Protein AF-A0A6B3UHV7-F1 (afdb_monomer_lite)

pLDDT: mean 87.68, std 9.83, range [57.22, 96.25]

Secondary structure (DSSP, 8-state):
-TTGGG-HHHHHHHHHHHHHHHHHHHH-S-HHHHHHHHHHHHHHHHHHHHH-GGGHHHHHHHHHHHHTT---

Structure (mmCIF, N/CA/C/O backbone):
data_AF-A0A6B3UHV7-F1
#
_entry.id   AF-A0A6B3UHV7-F1
#
loop_
_atom_site.group_PDB
_atom_site.id
_atom_site.type_symbol
_atom_site.label_atom_id
_atom_site.label_alt_id
_atom_site.label_comp_id
_atom_site.label_asym_id
_atom_site.label_entity_id
_atom_site.label_seq_id
_atom_site.pdbx_PDB_ins_code
_atom_site.Cartn_x
_atom_site.Cartn_y
_atom_site.Cartn_z
_atom_site.occupancy
_atom_site.B_iso_or_equiv
_atom_site.auth_seq_id
_atom_site.auth_comp_id
_atom_site.auth_asym_id
_atom_site.auth_atom_id
_atom_site.pdbx_PDB_model_num
ATOM 1 N N . GLN A 1 1 ? 7.837 -10.436 -4.619 1.00 57.22 1 GLN A N 1
ATOM 2 C CA . GLN A 1 1 ? 8.516 -9.222 -4.070 1.00 57.22 1 GLN A CA 1
ATOM 3 C C . GLN A 1 1 ? 9.829 -8.740 -4.744 1.00 57.22 1 GLN A C 1
ATOM 5 O O . GLN A 1 1 ? 10.137 -7.561 -4.619 1.00 57.22 1 GLN A O 1
ATOM 10 N N . ARG A 1 2 ? 10.601 -9.545 -5.502 1.00 59.09 2 ARG A N 1
ATOM 11 C CA . ARG A 1 2 ? 11.965 -9.183 -5.994 1.00 59.09 2 ARG A CA 1
ATOM 12 C C . ARG A 1 2 ? 12.125 -7.865 -6.791 1.00 59.09 2 ARG A C 1
ATOM 14 O O . ARG A 1 2 ? 13.211 -7.295 -6.776 1.00 59.09 2 ARG A O 1
ATOM 21 N N . GLN A 1 3 ? 11.094 -7.394 -7.498 1.00 60.03 3 GLN A N 1
ATOM 22 C CA . GLN A 1 3 ? 11.154 -6.141 -8.273 1.00 60.03 3 GLN A CA 1
ATOM 23 C C . GLN A 1 3 ? 11.031 -4.876 -7.414 1.00 60.03 3 GLN A C 1
ATOM 25 O O . GLN A 1 3 ? 11.699 -3.890 -7.707 1.00 60.03 3 GLN A O 1
ATOM 30 N N . VAL A 1 4 ? 10.230 -4.913 -6.345 1.00 61.22 4 VAL A N 1
ATOM 31 C CA . VAL A 1 4 ? 10.054 -3.766 -5.434 1.00 61.22 4 VAL A CA 1
ATOM 32 C C . VAL A 1 4 ? 11.371 -3.461 -4.728 1.00 61.22 4 VAL A C 1
ATOM 34 O O . VAL A 1 4 ? 11.793 -2.316 -4.681 1.00 61.22 4 VAL A O 1
ATOM 37 N N . CYS A 1 5 ? 12.096 -4.499 -4.301 1.00 64.94 5 CYS A N 1
ATOM 38 C CA . CYS A 1 5 ? 13.400 -4.345 -3.655 1.00 64.94 5 CYS A CA 1
ATOM 39 C C . CYS A 1 5 ? 14.513 -3.847 -4.598 1.00 64.94 5 CYS A C 1
ATOM 41 O O . CYS A 1 5 ? 15.550 -3.401 -4.123 1.00 64.94 5 CYS A O 1
ATOM 43 N N . ARG A 1 6 ? 14.338 -3.955 -5.924 1.00 74.88 6 ARG A N 1
ATOM 44 C CA . ARG A 1 6 ? 15.350 -3.567 -6.926 1.00 74.88 6 ARG A CA 1
ATOM 45 C C . ARG A 1 6 ? 15.141 -2.169 -7.503 1.00 74.88 6 ARG A C 1
ATOM 47 O O . ARG A 1 6 ? 16.054 -1.649 -8.134 1.00 74.88 6 ARG A O 1
ATOM 54 N N . ASN A 1 7 ? 13.966 -1.576 -7.309 1.00 83.25 7 ASN A N 1
ATOM 55 C CA . ASN A 1 7 ? 13.642 -0.243 -7.799 1.00 83.25 7 ASN A CA 1
ATOM 56 C C . ASN A 1 7 ? 13.403 0.693 -6.598 1.00 83.25 7 ASN A C 1
ATOM 58 O O . ASN A 1 7 ? 12.379 0.547 -5.926 1.00 83.25 7 ASN A O 1
ATOM 62 N N . PRO A 1 8 ? 14.300 1.665 -6.336 1.00 85.69 8 PRO A N 1
ATOM 63 C CA . PRO A 1 8 ? 14.173 2.586 -5.205 1.00 85.69 8 PRO A CA 1
ATOM 64 C C . PRO A 1 8 ? 12.842 3.347 -5.165 1.00 85.69 8 PRO A C 1
ATOM 66 O O . PRO A 1 8 ? 12.280 3.545 -4.089 1.00 85.69 8 PRO A O 1
ATOM 69 N N . SER A 1 9 ? 12.295 3.727 -6.323 1.00 87.25 9 SER A N 1
ATOM 70 C CA . SER A 1 9 ? 11.001 4.412 -6.405 1.00 87.25 9 SER A CA 1
ATOM 71 C C . SER A 1 9 ? 9.848 3.498 -5.986 1.00 87.25 9 SER A C 1
ATOM 73 O O . SER A 1 9 ? 8.950 3.932 -5.267 1.00 87.25 9 SER A O 1
ATOM 7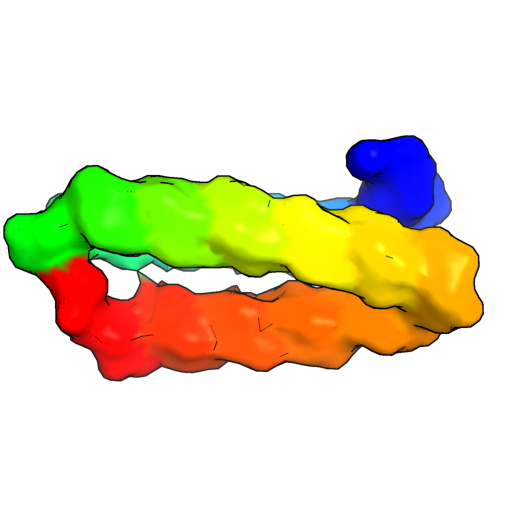5 N N . LEU A 1 10 ? 9.886 2.217 -6.369 1.00 87.50 10 LEU A N 1
ATOM 76 C CA . LEU A 1 10 ? 8.881 1.242 -5.929 1.00 87.50 10 LEU A CA 1
ATOM 77 C C . LEU A 1 10 ? 9.023 0.905 -4.443 1.00 87.50 10 LEU A C 1
ATOM 79 O O . LEU A 1 10 ? 8.012 0.751 -3.768 1.00 87.50 10 LEU A O 1
ATOM 83 N N . ALA A 1 11 ? 10.248 0.837 -3.919 1.00 89.00 11 ALA A N 1
ATOM 84 C CA . ALA A 1 11 ? 10.485 0.643 -2.491 1.00 89.00 11 ALA A CA 1
ATOM 85 C C . ALA A 1 11 ? 9.930 1.810 -1.651 1.00 89.00 11 ALA A C 1
ATOM 87 O O . ALA A 1 11 ? 9.304 1.585 -0.617 1.00 89.00 11 ALA A O 1
ATOM 88 N N . ALA A 1 12 ? 10.096 3.053 -2.115 1.00 91.06 12 ALA A N 1
ATOM 89 C CA . ALA A 1 12 ? 9.523 4.226 -1.454 1.00 91.06 12 ALA A CA 1
ATOM 90 C C . ALA A 1 12 ? 7.983 4.204 -1.461 1.00 91.06 12 ALA A C 1
ATOM 92 O O . ALA A 1 12 ? 7.348 4.527 -0.454 1.00 91.06 12 ALA A O 1
ATOM 93 N N . LEU A 1 13 ? 7.375 3.789 -2.578 1.00 92.38 13 LEU A N 1
ATOM 94 C CA . LEU A 1 13 ? 5.925 3.609 -2.681 1.00 92.38 13 LEU A CA 1
ATOM 95 C C . LEU A 1 13 ? 5.412 2.495 -1.759 1.00 92.38 13 LEU A C 1
ATOM 97 O O . LEU A 1 13 ? 4.369 2.668 -1.130 1.00 92.38 13 LEU A O 1
ATOM 101 N N . ASP A 1 14 ? 6.154 1.396 -1.634 1.00 91.69 14 ASP A N 1
ATOM 102 C CA . ASP A 1 14 ? 5.825 0.287 -0.737 1.00 91.69 14 ASP A CA 1
ATOM 103 C C . ASP A 1 14 ? 5.838 0.715 0.733 1.00 91.69 14 ASP A C 1
ATOM 105 O O . ASP A 1 14 ? 4.847 0.525 1.437 1.00 91.69 14 ASP A O 1
ATOM 109 N N . ALA A 1 15 ? 6.893 1.413 1.162 1.00 93.25 15 ALA A N 1
ATOM 110 C CA . ALA A 1 15 ? 6.992 1.956 2.516 1.00 93.25 15 ALA A CA 1
ATOM 111 C C . ALA A 1 15 ? 5.876 2.972 2.822 1.00 93.25 15 ALA A C 1
ATOM 113 O O . ALA A 1 15 ? 5.278 2.952 3.903 1.00 93.25 15 ALA A O 1
ATOM 114 N N . ARG A 1 16 ? 5.553 3.850 1.861 1.00 95.44 16 ARG A N 1
ATOM 115 C CA . ARG A 1 16 ? 4.447 4.808 2.002 1.00 95.44 16 ARG A CA 1
ATOM 116 C C . ARG A 1 16 ? 3.100 4.096 2.122 1.00 95.44 16 ARG A C 1
ATOM 118 O O . ARG A 1 16 ? 2.285 4.480 2.960 1.00 95.44 16 ARG A O 1
ATOM 125 N N . MET A 1 17 ? 2.859 3.085 1.291 1.00 95.69 17 MET A N 1
ATOM 126 C CA . MET A 1 17 ? 1.627 2.298 1.315 1.00 95.69 17 MET A CA 1
ATOM 127 C C . MET A 1 17 ? 1.473 1.556 2.644 1.00 95.69 17 MET A C 1
ATOM 129 O O . MET A 1 17 ? 0.409 1.653 3.250 1.00 95.69 17 MET A O 1
ATOM 133 N N . ASP A 1 18 ? 2.531 0.914 3.145 1.00 95.44 18 ASP A N 1
ATOM 134 C CA . ASP A 1 18 ? 2.514 0.210 4.433 1.00 95.44 18 ASP A CA 1
ATOM 135 C C . ASP A 1 18 ? 2.203 1.156 5.606 1.00 95.44 18 ASP A C 1
ATOM 137 O O . ASP A 1 18 ? 1.353 0.857 6.445 1.00 95.44 18 ASP A O 1
ATOM 141 N N . SER A 1 19 ? 2.802 2.352 5.630 1.00 96.25 19 SER A N 1
ATOM 142 C CA . SER A 1 19 ? 2.497 3.368 6.648 1.00 96.25 19 SER A CA 1
ATOM 143 C C . SER A 1 19 ? 1.012 3.762 6.656 1.00 96.25 19 SER A C 1
ATOM 145 O O . SER A 1 19 ? 0.378 3.806 7.715 1.00 96.25 19 SER A O 1
ATOM 147 N N . ILE A 1 20 ? 0.433 4.002 5.476 1.00 95.62 20 ILE A N 1
ATOM 148 C CA . ILE A 1 20 ? -0.979 4.381 5.337 1.00 95.62 20 ILE A CA 1
ATOM 149 C C . ILE A 1 20 ? -1.894 3.204 5.674 1.00 95.62 20 ILE A C 1
ATOM 151 O O . ILE A 1 20 ? -2.891 3.394 6.364 1.00 95.62 20 ILE A O 1
ATOM 155 N N . TYR A 1 21 ? -1.544 1.991 5.247 1.00 95.75 21 TYR A N 1
ATOM 156 C CA . TYR A 1 21 ? -2.282 0.777 5.574 1.00 95.75 21 TYR A CA 1
ATOM 157 C C . TYR A 1 21 ? -2.351 0.552 7.088 1.00 95.75 21 TYR A C 1
ATOM 159 O O . TYR A 1 21 ? -3.435 0.327 7.615 1.00 95.75 21 TYR A O 1
ATOM 167 N N . ARG A 1 22 ? -1.234 0.695 7.814 1.00 95.50 22 ARG A N 1
ATOM 168 C CA . ARG A 1 22 ? -1.220 0.582 9.285 1.00 95.50 22 ARG A CA 1
ATOM 169 C C . ARG A 1 22 ? -2.108 1.626 9.952 1.00 95.50 22 ARG A C 1
ATOM 171 O O . ARG A 1 22 ? -2.829 1.299 10.894 1.00 95.50 22 ARG A O 1
ATOM 178 N N . ARG A 1 23 ? -2.089 2.865 9.451 1.00 94.50 23 ARG A N 1
ATOM 179 C CA . ARG A 1 23 ? -2.987 3.921 9.935 1.00 94.50 23 ARG A CA 1
ATOM 180 C C . ARG A 1 23 ? -4.450 3.554 9.682 1.00 94.50 23 ARG A C 1
ATOM 182 O O . ARG A 1 23 ? -5.234 3.597 10.623 1.00 94.50 23 ARG A O 1
ATOM 189 N N . ALA A 1 24 ? -4.797 3.1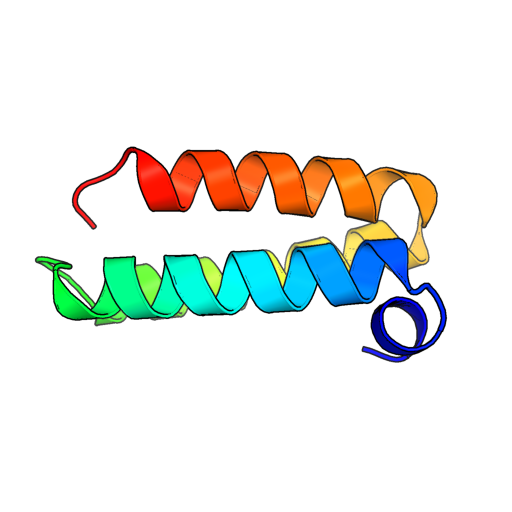47 8.462 1.00 94.00 24 ALA A N 1
ATOM 190 C CA . ALA A 1 24 ? -6.151 2.725 8.110 1.00 94.00 24 ALA A CA 1
ATOM 191 C C . ALA A 1 24 ? -6.619 1.540 8.969 1.00 94.00 24 ALA A C 1
ATOM 193 O O . ALA A 1 24 ? -7.734 1.556 9.474 1.00 94.00 24 ALA A O 1
ATOM 194 N N . LEU A 1 25 ? -5.745 0.560 9.216 1.00 94.56 25 LEU A N 1
ATOM 195 C CA . LEU A 1 25 ? -6.039 -0.607 10.046 1.00 94.56 25 LEU A CA 1
ATOM 196 C C . LEU A 1 25 ? -6.339 -0.234 11.501 1.00 94.56 25 LEU A C 1
ATOM 198 O O . LEU A 1 25 ? -7.203 -0.846 12.119 1.00 94.56 25 LEU A O 1
ATOM 202 N N . SER A 1 26 ? -5.658 0.782 12.039 1.00 93.06 26 SER A N 1
ATOM 203 C CA . SER A 1 26 ? -5.887 1.256 13.410 1.00 93.06 26 SER A CA 1
ATOM 204 C C . SER A 1 26 ? -7.232 1.962 13.607 1.00 93.06 26 SER A C 1
ATOM 206 O O . SER A 1 26 ? -7.731 2.011 14.728 1.00 93.06 26 SER A O 1
ATOM 208 N N . SER 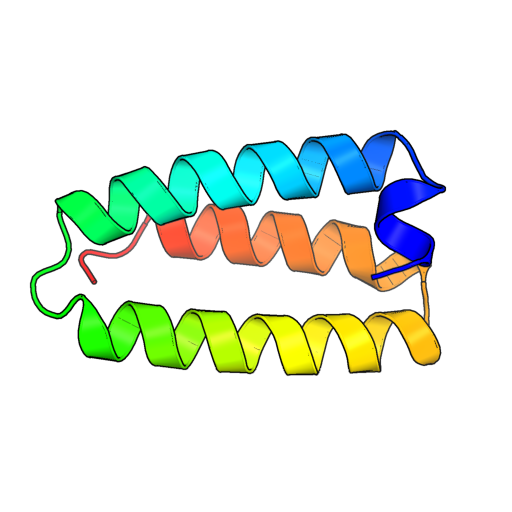A 1 27 ? -7.819 2.497 12.533 1.00 91.25 27 SER A N 1
ATOM 209 C CA . SER A 1 27 ? -9.087 3.235 12.559 1.00 91.25 27 SER A CA 1
ATOM 210 C C . SER A 1 27 ? -10.230 2.519 11.833 1.00 91.25 27 SER A C 1
ATOM 212 O O . SER A 1 27 ? -11.315 3.085 11.717 1.00 91.25 27 SER A O 1
ATOM 214 N N . ALA A 1 28 ? -9.994 1.311 11.318 1.00 93.06 28 ALA A N 1
ATOM 215 C CA . ALA A 1 28 ? -10.983 0.552 10.566 1.00 93.06 28 ALA A CA 1
ATOM 216 C C . ALA A 1 28 ? -12.094 0.024 11.488 1.00 93.06 28 ALA A C 1
ATOM 218 O O . ALA A 1 28 ? -11.831 -0.595 12.519 1.00 93.06 28 ALA A O 1
ATOM 219 N N . ARG A 1 29 ? -13.342 0.228 11.073 1.00 93.38 29 ARG A N 1
ATOM 220 C CA . ARG A 1 29 ? -14.557 -0.419 11.570 1.00 93.38 29 ARG A CA 1
ATOM 221 C C . ARG A 1 29 ? -14.512 -1.925 11.334 1.00 93.38 29 ARG A C 1
ATOM 223 O O . ARG A 1 29 ? -14.909 -2.665 12.231 1.00 93.38 29 ARG A O 1
ATOM 230 N N . ASP A 1 30 ? -14.004 -2.380 10.183 1.00 93.50 30 ASP A N 1
ATOM 231 C CA . ASP A 1 30 ? -13.745 -3.800 9.920 1.00 93.50 30 ASP A CA 1
ATOM 232 C C . ASP A 1 30 ? -12.286 -4.063 9.479 1.00 93.50 30 ASP A C 1
ATOM 234 O O . ASP A 1 30 ? -11.967 -4.207 8.291 1.00 93.50 30 ASP A O 1
ATOM 238 N N . PRO A 1 31 ? -11.362 -4.218 10.449 1.00 93.00 31 PRO A N 1
ATOM 239 C CA . PRO A 1 31 ? -9.963 -4.528 10.166 1.00 93.00 31 PRO A CA 1
ATOM 240 C C . PRO A 1 31 ? -9.758 -5.849 9.409 1.00 93.00 31 PRO A C 1
ATOM 242 O O . PRO A 1 31 ? -8.756 -6.009 8.706 1.00 93.00 31 PRO A O 1
ATOM 245 N N . ARG A 1 32 ? -10.674 -6.822 9.545 1.00 94.25 32 ARG A N 1
ATOM 246 C CA . ARG A 1 32 ? -10.555 -8.121 8.862 1.00 94.25 32 ARG A CA 1
ATOM 247 C C . ARG A 1 32 ? -10.860 -7.971 7.379 1.00 94.25 32 ARG A C 1
ATOM 249 O O . ARG A 1 32 ? -10.114 -8.514 6.562 1.00 94.25 32 ARG A O 1
ATOM 256 N N . ALA A 1 33 ? -11.903 -7.216 7.040 1.00 93.56 33 ALA A N 1
ATOM 257 C CA . ALA A 1 33 ? -12.232 -6.897 5.656 1.00 93.56 33 ALA A CA 1
ATOM 258 C C . ALA A 1 33 ? -11.098 -6.116 4.977 1.00 93.56 33 ALA A C 1
ATOM 260 O O . ALA A 1 33 ? -10.666 -6.497 3.887 1.00 93.56 33 ALA A O 1
ATOM 261 N N . LEU A 1 34 ? -10.544 -5.097 5.646 1.00 94.81 34 LEU A N 1
ATOM 262 C CA . LEU A 1 34 ? -9.394 -4.345 5.134 1.00 94.81 34 LEU A CA 1
ATOM 263 C C . LEU A 1 34 ? -8.170 -5.242 4.898 1.00 94.81 34 LEU A C 1
ATOM 265 O O . LEU A 1 34 ? -7.523 -5.145 3.854 1.00 94.81 34 LEU A O 1
ATOM 269 N N . LYS A 1 35 ? -7.862 -6.150 5.830 1.00 95.44 35 LYS A N 1
ATOM 270 C CA . LYS A 1 35 ? -6.743 -7.084 5.661 1.00 95.44 35 LYS A CA 1
ATOM 271 C C . LYS A 1 35 ? -6.947 -8.015 4.463 1.00 95.44 35 LYS A C 1
ATOM 273 O O . LYS A 1 35 ? -6.030 -8.176 3.663 1.00 95.44 35 LYS A O 1
ATOM 278 N N . ALA A 1 36 ? -8.140 -8.585 4.304 1.00 95.50 36 ALA A N 1
ATOM 279 C CA . ALA A 1 36 ? -8.454 -9.447 3.165 1.00 95.50 36 ALA A CA 1
ATOM 280 C C . ALA A 1 36 ? -8.371 -8.696 1.822 1.00 95.50 36 ALA A C 1
ATOM 282 O O . ALA A 1 36 ? -7.863 -9.230 0.833 1.00 95.50 36 ALA A O 1
ATOM 283 N N . ASP A 1 37 ? -8.835 -7.446 1.788 1.00 94.56 37 ASP A N 1
ATOM 284 C CA . ASP A 1 37 ? -8.745 -6.585 0.611 1.00 94.56 37 ASP A CA 1
ATOM 285 C C . ASP A 1 37 ? -7.286 -6.231 0.268 1.00 94.56 37 ASP A C 1
ATOM 287 O O . ASP A 1 37 ? -6.879 -6.306 -0.893 1.00 94.56 37 ASP A O 1
ATOM 291 N N . GLN A 1 38 ? -6.462 -5.940 1.279 1.00 96.00 38 GLN A N 1
ATOM 292 C CA . GLN A 1 38 ? -5.027 -5.710 1.108 1.00 96.00 38 GLN A CA 1
ATOM 293 C C . GLN A 1 38 ? -4.297 -6.957 0.586 1.00 96.00 38 GLN A C 1
ATOM 295 O O . GLN A 1 38 ? -3.488 -6.846 -0.338 1.00 96.00 38 GLN A O 1
ATOM 300 N N . ASP A 1 39 ? -4.609 -8.140 1.122 1.00 95.06 39 ASP A N 1
ATOM 301 C CA . ASP A 1 39 ? -4.042 -9.418 0.675 1.00 95.06 39 ASP A CA 1
ATOM 302 C C . ASP A 1 39 ? -4.394 -9.688 -0.804 1.00 95.06 39 ASP A C 1
ATOM 304 O O . ASP A 1 39 ? -3.524 -10.032 -1.613 1.00 95.06 39 ASP A O 1
ATOM 308 N N . ARG A 1 40 ? -5.649 -9.430 -1.206 1.00 93.88 40 ARG A N 1
ATOM 309 C CA . ARG A 1 40 ? -6.081 -9.516 -2.612 1.00 93.88 40 ARG A CA 1
ATOM 310 C C . ARG A 1 40 ? -5.343 -8.510 -3.496 1.00 93.88 40 ARG A C 1
ATOM 312 O O . ARG A 1 40 ? -4.909 -8.868 -4.593 1.00 93.88 40 ARG A O 1
ATOM 319 N N . TRP A 1 41 ? -5.187 -7.268 -3.041 1.00 94.19 41 TRP A N 1
ATOM 320 C CA . TRP A 1 41 ? -4.460 -6.244 -3.789 1.00 94.19 41 TRP A CA 1
ATOM 321 C C . TRP A 1 41 ? -2.994 -6.638 -4.023 1.00 94.19 41 TRP A C 1
ATOM 323 O O . TRP A 1 41 ? -2.500 -6.487 -5.142 1.00 94.19 41 TRP A O 1
ATOM 333 N N . MET A 1 42 ? -2.312 -7.212 -3.024 1.00 91.62 42 MET A N 1
ATOM 334 C CA . MET A 1 42 ? -0.930 -7.684 -3.178 1.00 91.62 42 MET A CA 1
ATOM 335 C C . MET A 1 42 ? -0.804 -8.747 -4.276 1.00 91.62 42 MET A C 1
ATOM 337 O O . MET A 1 42 ? 0.091 -8.644 -5.117 1.00 91.62 42 MET A O 1
ATOM 341 N N . ALA A 1 43 ? -1.727 -9.713 -4.330 1.00 88.94 43 AL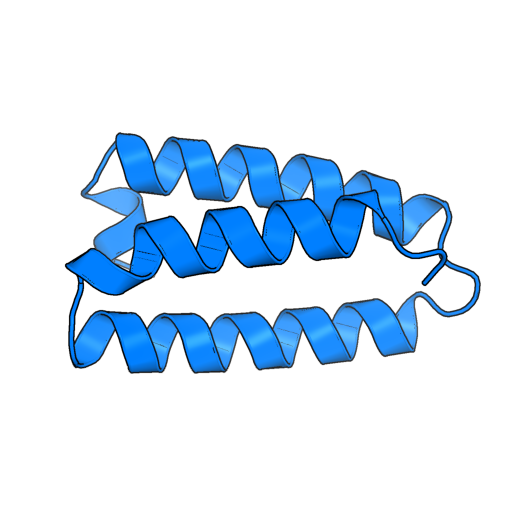A A N 1
ATOM 342 C CA . ALA A 1 43 ? -1.738 -10.738 -5.375 1.00 88.94 43 ALA A CA 1
ATOM 343 C C . ALA A 1 43 ? -1.934 -10.135 -6.781 1.00 88.94 43 ALA A C 1
ATOM 345 O O . ALA A 1 43 ? -1.231 -10.498 -7.728 1.00 88.94 43 ALA A O 1
ATOM 346 N N . VAL A 1 44 ? -2.844 -9.162 -6.918 1.00 86.56 44 VAL A N 1
ATOM 347 C CA . VAL A 1 44 ? -3.069 -8.446 -8.187 1.00 86.56 44 VAL A CA 1
ATOM 348 C C . VAL A 1 44 ? -1.831 -7.645 -8.597 1.00 86.56 44 VAL A C 1
ATOM 350 O O . VAL A 1 44 ? -1.437 -7.689 -9.764 1.00 86.56 44 VAL A O 1
ATOM 353 N N . ARG A 1 45 ? -1.179 -6.957 -7.651 1.00 88.12 45 ARG A N 1
ATOM 354 C CA . ARG A 1 45 ? 0.048 -6.181 -7.895 1.00 88.12 45 ARG A CA 1
ATOM 355 C C . ARG A 1 45 ? 1.179 -7.065 -8.412 1.00 88.12 45 ARG A C 1
ATOM 357 O O . ARG A 1 45 ? 1.882 -6.674 -9.341 1.00 88.12 45 ARG A O 1
ATOM 364 N N . GLU A 1 46 ? 1.367 -8.246 -7.827 1.00 80.56 46 GLU A N 1
ATOM 365 C CA . GLU A 1 46 ? 2.393 -9.189 -8.283 1.00 80.56 46 GLU A CA 1
ATOM 366 C C . GLU A 1 46 ? 2.092 -9.729 -9.684 1.00 80.56 46 GLU A C 1
ATOM 368 O O . GLU A 1 46 ? 2.996 -9.780 -10.517 1.00 80.56 46 GLU A O 1
ATOM 373 N N . GLY A 1 47 ? 0.826 -10.028 -9.987 1.00 80.19 47 GLY A N 1
ATOM 374 C CA . GLY A 1 47 ? 0.406 -10.403 -11.338 1.00 80.19 47 GLY A CA 1
ATOM 375 C C . GLY A 1 47 ? 0.616 -9.289 -12.373 1.00 80.19 47 GLY A C 1
ATOM 376 O O . GLY A 1 47 ? 1.077 -9.565 -13.479 1.00 80.19 47 GLY A O 1
ATOM 377 N N . ALA A 1 48 ? 0.320 -8.034 -12.021 1.00 75.56 48 ALA A N 1
ATOM 378 C CA . ALA A 1 48 ? 0.557 -6.879 -12.888 1.00 75.56 48 ALA A CA 1
ATOM 379 C C . ALA A 1 48 ? 2.055 -6.663 -13.143 1.00 75.56 48 ALA A C 1
ATOM 381 O O . ALA A 1 48 ? 2.455 -6.484 -14.287 1.00 75.56 48 ALA A O 1
ATOM 382 N N . ALA A 1 49 ? 2.884 -6.784 -12.103 1.00 77.38 49 ALA A N 1
ATOM 383 C CA . ALA A 1 49 ? 4.335 -6.638 -12.190 1.00 77.38 49 ALA A CA 1
ATOM 384 C C . ALA A 1 49 ? 4.995 -7.643 -13.152 1.00 77.38 49 ALA A C 1
ATOM 386 O O . ALA A 1 49 ? 5.979 -7.314 -13.811 1.00 77.38 49 ALA A O 1
ATOM 387 N N . LEU A 1 50 ? 4.449 -8.862 -13.242 1.00 79.00 50 LEU A N 1
ATOM 388 C CA . LEU A 1 50 ? 4.924 -9.886 -14.176 1.00 79.00 50 LEU A CA 1
ATOM 389 C C . LEU A 1 50 ? 4.573 -9.577 -15.637 1.00 79.00 50 LEU A C 1
ATOM 391 O O . LEU A 1 50 ? 5.317 -9.981 -16.526 1.00 79.00 50 LEU A O 1
ATOM 395 N N . ARG A 1 51 ? 3.448 -8.895 -15.889 1.00 83.62 51 ARG A N 1
ATOM 396 C CA . ARG A 1 51 ? 2.994 -8.550 -17.248 1.00 83.62 51 ARG A CA 1
ATOM 397 C C . ARG A 1 51 ? 3.607 -7.246 -17.739 1.00 83.62 51 ARG A C 1
ATOM 399 O O . ARG A 1 51 ? 4.084 -7.185 -18.863 1.00 83.62 51 ARG A O 1
ATOM 406 N N . ASP A 1 52 ? 3.569 -6.223 -16.893 1.00 84.56 52 ASP A N 1
ATOM 407 C CA . ASP A 1 52 ? 4.081 -4.891 -17.178 1.00 84.56 52 ASP A CA 1
ATOM 408 C C . ASP A 1 52 ? 4.600 -4.242 -15.880 1.00 84.56 52 ASP A C 1
ATOM 410 O O . ASP A 1 52 ? 3.822 -3.726 -15.066 1.00 84.56 52 ASP A O 1
ATOM 414 N N . PRO A 1 53 ? 5.927 -4.240 -15.666 1.00 82.19 53 PRO A N 1
ATOM 415 C CA . PRO A 1 53 ? 6.538 -3.627 -14.492 1.00 82.19 53 PRO A CA 1
ATOM 416 C C . PRO A 1 53 ? 6.256 -2.124 -14.354 1.00 82.19 53 PRO A C 1
ATOM 418 O O . PRO A 1 53 ? 6.297 -1.607 -13.236 1.00 82.19 53 PRO A O 1
ATOM 421 N N . SER A 1 54 ? 5.964 -1.417 -15.454 1.00 84.75 54 SER A N 1
ATOM 422 C CA . SER A 1 54 ? 5.680 0.024 -15.424 1.00 84.75 54 SER A CA 1
ATOM 423 C C . SER A 1 54 ? 4.354 0.338 -14.721 1.00 84.75 54 SER A C 1
ATOM 425 O O . SER A 1 54 ? 4.226 1.371 -14.064 1.00 84.75 54 SER A O 1
ATOM 427 N N . MET A 1 55 ? 3.407 -0.606 -14.741 1.00 86.12 55 MET A N 1
ATOM 428 C CA . MET A 1 55 ? 2.087 -0.461 -14.119 1.00 86.12 55 MET A CA 1
ATOM 429 C C . MET A 1 55 ? 2.101 -0.616 -12.594 1.00 86.12 55 MET A C 1
ATOM 431 O O . MET A 1 55 ? 1.109 -0.312 -11.927 1.00 86.12 55 MET A O 1
ATOM 435 N N . VAL A 1 56 ? 3.220 -1.054 -12.011 1.00 88.69 56 VAL A N 1
ATOM 436 C CA . VAL A 1 56 ? 3.338 -1.251 -10.561 1.00 88.69 56 VAL A CA 1
ATOM 437 C C . VAL A 1 56 ? 3.278 0.080 -9.810 1.00 88.69 56 VAL A C 1
ATOM 439 O O . VAL A 1 56 ? 2.610 0.158 -8.782 1.00 88.69 56 VAL A O 1
ATOM 442 N N . GLY A 1 57 ? 3.922 1.132 -10.327 1.00 91.12 57 GLY A N 1
ATOM 443 C CA . GLY A 1 57 ? 3.899 2.471 -9.723 1.00 91.12 57 GLY A CA 1
ATOM 444 C C . GLY A 1 57 ? 2.477 3.040 -9.599 1.00 91.12 57 GLY A C 1
ATOM 445 O O . GLY A 1 57 ? 2.024 3.279 -8.478 1.00 91.12 57 GLY A O 1
ATOM 446 N N . PRO A 1 58 ? 1.722 3.153 -10.709 1.00 91.00 58 PRO A N 1
ATOM 447 C CA . PRO A 1 58 ? 0.324 3.588 -10.681 1.00 91.00 58 PRO A CA 1
ATOM 448 C C . PRO A 1 58 ? -0.580 2.736 -9.774 1.00 91.00 58 PRO A C 1
ATOM 450 O O . PRO A 1 58 ? -1.493 3.257 -9.131 1.00 91.00 58 PRO A O 1
ATOM 453 N N . ALA A 1 59 ? -0.326 1.424 -9.673 1.00 91.94 59 ALA A N 1
ATOM 454 C CA . ALA A 1 59 ? -1.073 0.549 -8.769 1.00 91.94 59 ALA A CA 1
ATOM 455 C C . ALA A 1 59 ? -0.855 0.906 -7.286 1.00 91.94 59 ALA A C 1
ATOM 457 O O . ALA A 1 59 ? -1.815 0.881 -6.509 1.00 91.94 59 ALA A O 1
ATOM 458 N N . TYR A 1 60 ? 0.373 1.271 -6.894 1.00 93.31 60 TYR A N 1
ATOM 459 C CA . TYR A 1 60 ? 0.659 1.788 -5.551 1.00 93.31 60 TYR A CA 1
ATOM 460 C C . TYR A 1 60 ? -0.054 3.115 -5.294 1.00 93.31 60 TYR A C 1
ATOM 462 O O . TYR A 1 60 ? -0.700 3.264 -4.258 1.00 93.31 60 TYR A O 1
ATOM 470 N N . GLU A 1 61 ? 0.029 4.068 -6.224 1.00 93.75 61 GLU A N 1
ATOM 471 C CA . GLU A 1 61 ? -0.593 5.390 -6.067 1.00 93.75 61 GLU A CA 1
ATOM 472 C C . GLU A 1 61 ? -2.107 5.287 -5.882 1.00 93.75 61 GLU A C 1
ATOM 474 O O . GLU A 1 61 ? -2.672 5.882 -4.958 1.00 93.75 61 GLU A O 1
ATOM 479 N N . ARG A 1 62 ? -2.760 4.457 -6.703 1.00 93.38 62 ARG A N 1
ATOM 480 C CA . ARG A 1 62 ? -4.189 4.175 -6.570 1.00 93.38 62 ARG A CA 1
ATOM 481 C C . ARG A 1 62 ? -4.518 3.588 -5.200 1.00 93.38 62 ARG A C 1
ATOM 483 O O . ARG A 1 62 ? -5.444 4.069 -4.547 1.00 93.38 62 ARG A O 1
ATOM 490 N N . ARG A 1 63 ? -3.748 2.596 -4.742 1.00 95.50 63 ARG A N 1
ATOM 491 C CA . ARG A 1 63 ? -3.987 1.944 -3.449 1.00 95.50 63 ARG A CA 1
ATOM 492 C C . ARG A 1 63 ? -3.813 2.898 -2.277 1.00 95.50 63 ARG A C 1
ATOM 494 O O . ARG A 1 63 ? -4.652 2.937 -1.385 1.00 95.50 63 ARG A O 1
ATOM 501 N N . ILE A 1 64 ? -2.759 3.707 -2.307 1.00 95.19 64 ILE A N 1
ATOM 502 C CA . ILE A 1 64 ? -2.508 4.766 -1.325 1.00 95.19 64 ILE A CA 1
ATOM 503 C C . ILE A 1 64 ? -3.703 5.727 -1.254 1.00 95.19 64 ILE A C 1
ATOM 505 O O . ILE A 1 64 ? -4.169 6.058 -0.160 1.00 95.19 64 ILE A O 1
ATOM 509 N N . ALA A 1 65 ? -4.232 6.146 -2.406 1.00 94.69 65 ALA A N 1
ATOM 510 C CA . ALA A 1 65 ? -5.375 7.049 -2.461 1.00 94.69 65 ALA A CA 1
ATOM 511 C C . ALA A 1 65 ? -6.676 6.391 -1.971 1.00 94.69 65 ALA A C 1
ATOM 513 O O . ALA A 1 65 ? -7.532 7.083 -1.424 1.00 94.69 65 ALA A O 1
ATOM 514 N N . GLU A 1 66 ? -6.858 5.087 -2.179 1.00 93.25 66 GLU A N 1
ATOM 515 C CA . GLU A 1 66 ? -7.998 4.317 -1.658 1.00 93.25 66 GLU A CA 1
ATOM 516 C C . GLU A 1 66 ? -7.928 4.185 -0.131 1.00 93.25 66 GLU A C 1
ATOM 518 O O . GLU A 1 66 ? -8.887 4.535 0.558 1.00 93.25 66 GLU A O 1
ATOM 523 N N . LEU A 1 67 ? -6.773 3.768 0.400 1.00 93.81 67 LEU A N 1
ATOM 524 C CA . LEU A 1 67 ? -6.546 3.609 1.839 1.00 93.81 67 LEU A CA 1
ATOM 525 C C . LEU A 1 67 ? -6.683 4.931 2.609 1.00 93.81 67 LEU A C 1
ATOM 527 O O . LEU A 1 67 ? -7.101 4.918 3.759 1.00 93.81 67 LEU A O 1
ATOM 531 N N . SER A 1 68 ? -6.375 6.066 1.973 1.00 90.44 68 SER A N 1
ATOM 532 C CA . SER A 1 68 ? -6.465 7.394 2.601 1.00 90.44 68 SER A CA 1
ATOM 533 C C . SER A 1 68 ? -7.876 7.997 2.617 1.00 90.44 68 SER A C 1
ATOM 535 O O . SER A 1 68 ? -8.090 8.984 3.3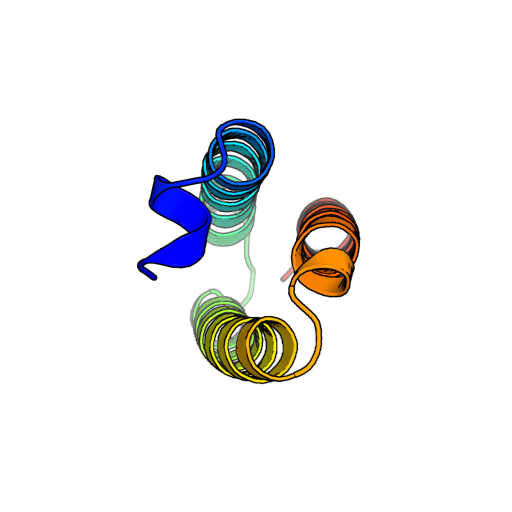14 1.00 90.44 68 SER A O 1
ATOM 537 N N . ARG A 1 69 ? -8.817 7.480 1.812 1.00 86.69 69 ARG A N 1
ATOM 538 C CA . ARG A 1 69 ? -10.143 8.099 1.605 1.00 86.69 69 ARG A CA 1
ATOM 539 C C . ARG A 1 69 ? -11.300 7.360 2.266 1.00 86.69 69 ARG A C 1
ATOM 541 O O . ARG A 1 69 ? -12.368 7.946 2.401 1.00 86.69 69 ARG A O 1
ATOM 548 N N . ARG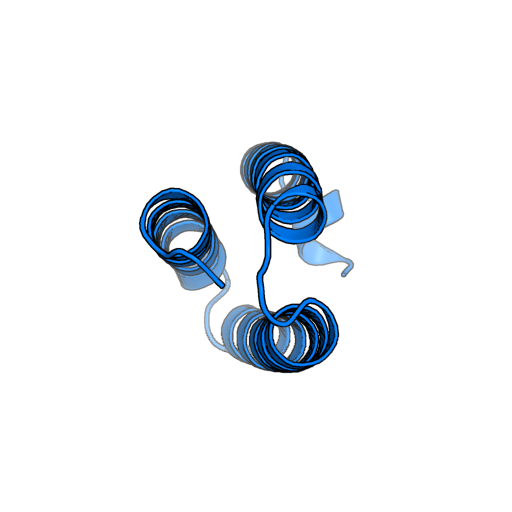 A 1 70 ? -11.136 6.075 2.576 1.00 74.69 70 ARG A N 1
ATOM 549 C CA . ARG A 1 70 ? -12.222 5.230 3.080 1.00 74.69 70 ARG A CA 1
ATOM 550 C C . ARG A 1 70 ? -12.105 5.023 4.581 1.00 74.69 70 ARG A C 1
ATOM 552 O O . ARG A 1 70 ? -11.026 4.714 5.077 1.00 74.69 70 ARG A O 1
ATOM 559 N N . ASP A 1 71 ? -13.250 5.099 5.246 1.00 66.31 71 ASP A N 1
ATOM 560 C CA . ASP A 1 71 ? -13.450 4.455 6.536 1.00 66.31 71 ASP A CA 1
ATOM 561 C C . ASP A 1 71 ? -13.661 2.962 6.246 1.00 66.31 71 ASP A C 1
ATOM 563 O O . ASP A 1 71 ? -14.695 2.565 5.703 1.00 66.31 71 ASP A O 1
ATOM 567 N N . TRP A 1 72 ? -12.616 2.170 6.481 1.00 74.50 72 TRP A N 1
ATOM 568 C CA . TRP A 1 72 ? -12.615 0.710 6.350 1.00 74.50 72 TRP A CA 1
ATOM 569 C C . TRP A 1 72 ? -13.319 0.038 7.519 1.00 74.50 72 TRP A C 1
ATOM 571 O O . TRP A 1 72 ? -13.552 0.746 8.516 1.00 74.50 72 TRP A O 1
#

Radius of gyration: 12.18 Å; chains: 1; bounding box: 30×19×31 Å

Foldseek 3Di:
DVVCVVDPLSVVLVVLLVVLLVVLCVQAPDNPVSVVVVVVLVVVLVVCCVVPVVVNNVSSVVSSVVSNPDRD

Sequence (72 aa):
QRQVCRNPSLAALDARMDSIYRRALSSARDPRALKADQDRWMAVREGAALRDPSMVGPAYERRIAELSRRDW